Protein AF-A0A7Z1HNT3-F1 (afdb_monomer_lite)

Foldseek 3Di:
DDDDDDDDPDDQDPVNDCVVVVVVPDDDDFKDKDFDFDQDPPPGGPPDTPDIDMDGDDD

Radius of gyration: 22.36 Å; chains: 1; bounding box: 33×50×49 Å

Secondary structure (DSSP, 8-state):
--------SSPPPGGG-SHHHHHHTSPP--EEEEEE-PEETTTEE-S--SEEEEEEPP-

Organism: Salmonella dublin (NCBI:txid98360)

Sequence (59 aa):
YYQFDFTVKYEITETDTRQQDDLDGLPDLKTLSIDVDFIEPGTGPDGDIEHHTEITFQE

pLDDT: mean 88.02, std 10.67, range [53.62, 97.5]

Structure (mmCIF, N/CA/C/O backbone):
data_AF-A0A7Z1HNT3-F1
#
_entry.id   AF-A0A7Z1HNT3-F1
#
loop_
_atom_site.group_PDB
_atom_site.id
_atom_site.type_symbol
_atom_site.label_atom_id
_atom_site.label_alt_id
_atom_site.label_comp_id
_atom_site.label_asym_id
_atom_site.label_entity_id
_atom_site.label_seq_id
_atom_site.pdbx_PDB_ins_code
_atom_site.Cartn_x
_atom_site.Cartn_y
_atom_site.Cartn_z
_atom_site.occupancy
_atom_site.B_iso_or_equiv
_atom_site.auth_seq_id
_atom_site.auth_comp_id
_atom_site.auth_asym_id
_atom_site.auth_atom_id
_atom_site.pdbx_PDB_model_num
ATOM 1 N N . TYR A 1 1 ? 13.782 35.066 24.097 1.00 53.62 1 TYR A N 1
ATOM 2 C CA . TYR A 1 1 ? 13.822 33.618 23.834 1.00 53.62 1 TYR A CA 1
ATOM 3 C C . TYR A 1 1 ? 12.445 33.063 24.133 1.00 53.62 1 TYR A C 1
ATOM 5 O O . TYR A 1 1 ? 12.025 33.154 25.276 1.00 53.62 1 TYR A O 1
ATOM 13 N N . TYR A 1 2 ? 11.719 32.595 23.116 1.00 57.03 2 TYR A N 1
ATOM 14 C CA . TYR A 1 2 ? 10.485 31.832 23.313 1.00 57.03 2 TYR A CA 1
ATOM 15 C C . TYR A 1 2 ? 10.841 30.358 23.146 1.00 57.03 2 TYR A C 1
ATOM 17 O O . TYR A 1 2 ? 11.318 29.962 22.086 1.00 57.03 2 TYR A O 1
ATOM 25 N N . GLN A 1 3 ? 10.667 29.587 24.212 1.00 67.00 3 GLN A N 1
ATOM 26 C CA . GLN A 1 3 ? 10.749 28.135 24.191 1.00 67.00 3 GLN A CA 1
ATOM 27 C C . GLN A 1 3 ? 9.313 27.625 24.272 1.00 67.00 3 GLN A C 1
ATOM 29 O O . GLN A 1 3 ? 8.579 27.992 25.189 1.00 67.00 3 GLN A O 1
ATOM 34 N N . PHE A 1 4 ? 8.893 26.854 23.274 1.00 70.00 4 PHE A N 1
ATOM 35 C CA . PHE A 1 4 ? 7.609 26.168 23.305 1.00 70.00 4 PHE A CA 1
ATOM 36 C C . PHE A 1 4 ? 7.812 24.824 24.001 1.00 70.00 4 PHE A C 1
ATOM 38 O O . PHE A 1 4 ? 8.528 23.970 23.483 1.00 70.00 4 PHE A O 1
ATOM 45 N N . ASP A 1 5 ? 7.187 24.651 25.163 1.00 68.62 5 ASP A N 1
ATOM 46 C CA . ASP A 1 5 ? 7.036 23.339 25.786 1.00 68.62 5 ASP A CA 1
ATOM 47 C C . ASP A 1 5 ? 5.779 22.679 25.222 1.00 68.62 5 ASP A C 1
ATOM 49 O O . ASP A 1 5 ? 4.647 23.052 25.544 1.00 68.62 5 ASP A O 1
ATOM 53 N N . PHE A 1 6 ? 5.976 21.688 24.357 1.00 72.12 6 PHE A N 1
ATOM 54 C CA . PHE A 1 6 ? 4.896 20.813 23.929 1.00 72.12 6 PHE A CA 1
ATOM 55 C C . PHE A 1 6 ? 4.606 19.834 25.065 1.00 72.12 6 PHE A C 1
ATOM 57 O O . PHE A 1 6 ? 5.344 18.880 25.293 1.00 72.12 6 PHE A O 1
ATOM 64 N N . THR A 1 7 ? 3.533 20.094 25.805 1.00 71.06 7 THR A N 1
ATOM 65 C CA . THR A 1 7 ? 3.007 19.184 26.823 1.00 71.06 7 THR A CA 1
ATOM 66 C C . THR A 1 7 ? 1.725 18.549 26.297 1.00 71.06 7 THR A C 1
ATOM 68 O O . THR A 1 7 ? 0.761 19.239 25.963 1.00 71.06 7 THR A O 1
ATOM 71 N N . VAL A 1 8 ? 1.718 17.219 26.18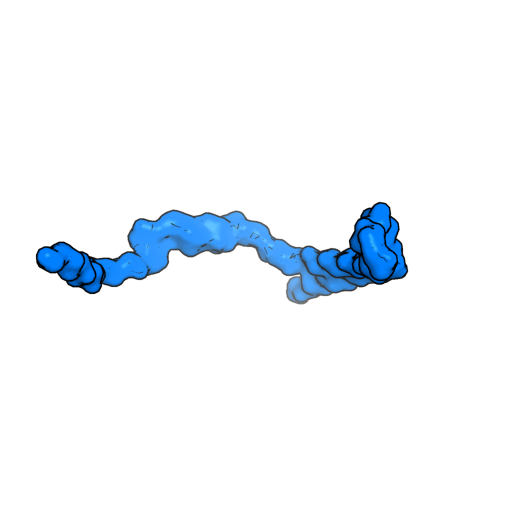9 1.00 70.94 8 VAL A N 1
ATOM 72 C CA . VAL A 1 8 ? 0.513 16.447 25.862 1.00 70.94 8 VAL A CA 1
ATOM 73 C C . VAL A 1 8 ? -0.400 16.477 27.085 1.00 70.94 8 VAL A C 1
ATOM 75 O O . VAL A 1 8 ? -0.040 15.974 28.146 1.00 70.94 8 VAL A O 1
ATOM 78 N N . LYS A 1 9 ? -1.567 17.120 26.961 1.00 74.44 9 LYS A N 1
ATOM 79 C CA . LYS A 1 9 ? -2.531 17.251 28.069 1.00 74.44 9 LYS A CA 1
ATOM 80 C C . LYS A 1 9 ? -3.297 15.957 28.350 1.00 74.44 9 LYS A C 1
ATOM 82 O O . LYS A 1 9 ? -3.750 15.768 29.473 1.00 74.44 9 LYS A O 1
ATOM 87 N N . TYR A 1 10 ? -3.464 15.116 27.338 1.00 75.94 10 TYR A N 1
ATOM 88 C CA . TYR A 1 10 ? -4.097 13.805 27.414 1.00 75.94 10 TYR A CA 1
ATOM 89 C C . TYR A 1 10 ? -3.685 12.986 26.187 1.00 75.94 10 TYR A C 1
ATOM 91 O O . TYR A 1 10 ? -3.401 13.551 25.129 1.00 75.94 10 TYR A O 1
ATOM 99 N N . GLU A 1 11 ? -3.620 11.671 26.352 1.00 83.69 11 GLU A N 1
ATOM 100 C CA . GLU A 1 11 ? -3.406 10.726 25.259 1.00 83.69 11 GLU A CA 1
ATOM 101 C C . GLU A 1 11 ? -4.701 10.605 24.448 1.00 83.69 11 GLU A C 1
ATOM 103 O O . GLU A 1 11 ? -5.778 10.484 25.027 1.00 83.69 11 GLU A O 1
ATOM 108 N N . ILE A 1 12 ? -4.600 10.701 23.122 1.00 83.62 12 ILE A N 1
ATOM 109 C CA . ILE A 1 12 ? -5.721 10.448 22.211 1.00 83.62 12 ILE A CA 1
ATOM 110 C C . ILE A 1 12 ? -5.736 8.947 21.951 1.00 83.62 12 ILE A C 1
ATOM 112 O O . ILE A 1 12 ? -4.734 8.392 21.501 1.00 83.62 12 ILE A O 1
ATOM 116 N N . THR A 1 13 ? -6.861 8.308 22.233 1.00 85.88 13 THR A N 1
ATOM 117 C CA . THR A 1 13 ? -7.085 6.882 21.994 1.00 85.88 13 THR A CA 1
ATOM 118 C C . THR A 1 13 ? -7.896 6.672 20.718 1.00 85.88 13 THR A C 1
ATOM 120 O O . THR A 1 13 ? -8.454 7.616 20.159 1.00 85.88 13 THR A O 1
ATOM 123 N N . GLU A 1 14 ? -8.011 5.425 20.262 1.00 85.38 14 GLU A N 1
ATOM 124 C CA . GLU A 1 14 ? -8.845 5.074 19.104 1.00 85.38 14 GLU A CA 1
ATOM 125 C C . GLU A 1 14 ? -10.283 5.590 19.261 1.00 85.38 14 GLU A C 1
ATOM 127 O O . GLU A 1 14 ? -10.824 6.161 18.320 1.00 85.38 14 GLU A O 1
ATOM 132 N N . THR A 1 15 ? -10.848 5.513 20.475 1.00 86.38 15 THR A N 1
ATOM 133 C CA . THR A 1 15 ? -12.220 5.965 20.786 1.00 86.38 15 THR A CA 1
ATOM 134 C C . THR A 1 15 ? -12.437 7.473 20.668 1.00 86.38 15 THR A C 1
ATOM 136 O O . THR A 1 15 ? -13.571 7.928 20.530 1.00 86.38 15 THR A O 1
ATOM 139 N N . ASP A 1 16 ? -11.359 8.256 20.701 1.00 88.94 16 ASP A N 1
ATOM 140 C CA . ASP A 1 16 ? -11.409 9.708 20.541 1.00 88.94 16 ASP A CA 1
ATOM 141 C C . ASP A 1 16 ? -11.426 10.121 19.059 1.00 88.94 16 ASP A C 1
ATOM 143 O O . ASP A 1 16 ? -11.559 11.307 18.739 1.00 88.94 16 ASP A O 1
ATOM 147 N N . THR A 1 17 ? -11.272 9.163 18.135 1.00 86.69 17 THR A N 1
ATOM 148 C CA . THR A 1 17 ? -11.113 9.424 16.704 1.00 86.69 17 THR A CA 1
ATOM 149 C C . THR A 1 17 ? -12.041 8.563 15.855 1.00 86.69 17 THR A C 1
ATOM 151 O O . THR A 1 17 ? -12.334 7.422 16.173 1.00 86.69 17 THR A O 1
ATOM 154 N N . ARG A 1 18 ? -12.440 9.085 14.692 1.00 92.75 18 ARG A N 1
ATOM 155 C CA . ARG A 1 18 ? -13.190 8.311 13.688 1.00 92.75 18 ARG A CA 1
ATOM 156 C C . ARG A 1 18 ? -12.313 7.335 12.894 1.00 92.75 18 ARG A C 1
ATOM 158 O O . ARG A 1 18 ? -12.820 6.604 12.058 1.00 92.75 18 ARG A O 1
ATOM 165 N N . GLN A 1 19 ? -10.991 7.380 13.070 1.00 91.44 19 GLN A N 1
ATOM 166 C CA . GLN A 1 19 ? -10.061 6.710 12.158 1.00 91.44 19 GLN A CA 1
ATOM 167 C C . GLN A 1 19 ? -10.215 5.193 12.216 1.00 91.44 19 GLN A C 1
ATOM 169 O O . GLN A 1 19 ? -10.234 4.560 11.167 1.00 91.44 19 GLN A O 1
ATOM 174 N N . GLN A 1 20 ? -10.372 4.630 13.417 1.00 90.12 20 GLN A N 1
ATOM 175 C CA . GLN A 1 20 ? -10.542 3.189 13.567 1.00 90.12 20 GLN A CA 1
ATOM 176 C C . GLN A 1 20 ? -11.897 2.724 13.020 1.00 90.12 20 GLN A C 1
ATOM 178 O O . GLN A 1 20 ? -11.925 1.798 12.221 1.00 90.12 20 GLN A O 1
ATOM 183 N N . ASP A 1 21 ? -12.987 3.440 13.323 1.00 93.12 21 ASP A N 1
ATOM 184 C CA . ASP A 1 21 ? -14.316 3.159 12.753 1.00 93.12 21 ASP A CA 1
ATOM 185 C C . ASP A 1 21 ? -14.313 3.205 11.212 1.00 93.12 21 ASP A C 1
ATOM 187 O O . ASP A 1 21 ? -14.951 2.387 10.550 1.00 93.12 21 ASP A O 1
ATOM 191 N N . ASP A 1 22 ? -13.593 4.169 10.627 1.00 94.06 22 ASP A N 1
ATOM 192 C CA . ASP A 1 22 ? -13.460 4.300 9.175 1.00 94.06 22 ASP A CA 1
ATOM 193 C C . ASP A 1 22 ? -12.657 3.144 8.565 1.00 94.06 22 ASP A C 1
ATOM 195 O O . ASP A 1 22 ? -13.012 2.675 7.485 1.00 94.06 22 ASP A O 1
ATOM 199 N N . LEU A 1 23 ? -11.589 2.693 9.236 1.00 91.94 23 LEU A N 1
ATOM 200 C CA . LEU A 1 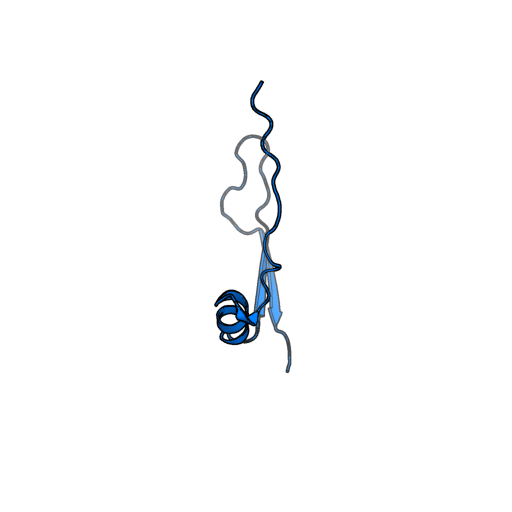23 ? -10.775 1.552 8.807 1.00 91.94 23 LEU A CA 1
ATOM 201 C C . LEU A 1 23 ? -11.557 0.239 8.906 1.00 91.94 23 LEU A C 1
ATOM 203 O O . LEU A 1 23 ? -11.536 -0.544 7.959 1.00 91.94 23 LEU A O 1
ATOM 207 N N . ASP A 1 24 ? -12.288 0.036 10.001 1.00 91.31 24 ASP A N 1
ATOM 208 C CA . ASP A 1 24 ? -13.123 -1.148 10.235 1.00 91.31 24 ASP A CA 1
ATOM 209 C C . ASP A 1 24 ? -14.312 -1.220 9.259 1.00 91.31 24 ASP A C 1
ATOM 211 O O . ASP A 1 24 ? -14.848 -2.295 8.991 1.00 91.31 24 ASP A O 1
ATOM 215 N N . GLY A 1 25 ? -14.734 -0.076 8.709 1.00 93.56 25 GLY A N 1
ATOM 216 C CA . GLY A 1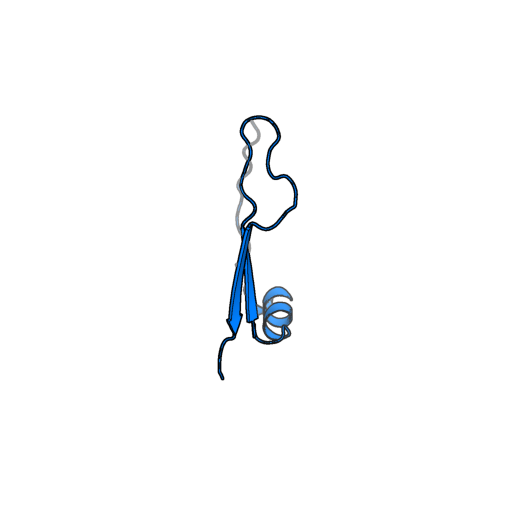 25 ? -15.774 0.011 7.686 1.00 93.56 25 GLY A CA 1
ATOM 217 C C . GLY A 1 25 ? -15.303 -0.294 6.260 1.00 93.56 25 GLY A C 1
ATOM 218 O O . GLY A 1 25 ? -16.138 -0.362 5.350 1.00 93.56 25 GLY A O 1
ATOM 219 N N . L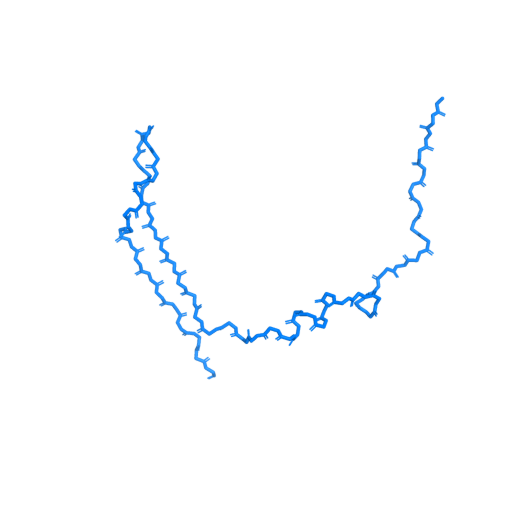EU A 1 26 ? -13.996 -0.450 6.027 1.00 93.88 26 LEU A N 1
ATOM 220 C CA . LEU A 1 26 ? -13.473 -0.788 4.705 1.00 93.88 26 LEU A CA 1
ATOM 221 C C . LEU A 1 26 ? -13.741 -2.265 4.379 1.00 93.88 26 LEU A C 1
ATOM 223 O O . LEU A 1 26 ? -13.646 -3.125 5.251 1.00 93.88 26 LEU A O 1
ATOM 227 N N . PRO A 1 27 ? -14.066 -2.594 3.117 1.00 92.94 27 PRO A N 1
ATOM 228 C CA . PRO A 1 27 ? -14.153 -3.985 2.700 1.00 92.94 27 PRO A CA 1
ATOM 229 C C . PRO A 1 27 ? -12.773 -4.649 2.755 1.00 92.94 27 PRO A C 1
ATOM 231 O O . PRO A 1 27 ? -11.757 -4.003 2.492 1.00 92.94 27 PRO A O 1
ATOM 234 N N . ASP A 1 28 ? -12.756 -5.959 2.998 1.00 92.06 28 ASP A N 1
ATOM 235 C CA . ASP A 1 28 ? -11.521 -6.742 2.977 1.00 92.06 28 ASP A CA 1
ATOM 236 C C . ASP A 1 28 ? -10.775 -6.601 1.642 1.00 92.06 28 ASP A C 1
ATOM 238 O O . ASP A 1 28 ? -11.375 -6.584 0.558 1.00 92.06 28 ASP A O 1
ATOM 242 N N . LEU A 1 29 ? -9.442 -6.545 1.714 1.00 92.56 29 LEU A N 1
ATOM 243 C CA . LEU A 1 29 ? -8.584 -6.543 0.534 1.00 92.56 29 LEU A CA 1
ATOM 244 C C . LEU A 1 29 ? -8.652 -7.910 -0.158 1.00 92.56 29 LEU A C 1
ATOM 246 O O . LEU A 1 29 ? -8.075 -8.887 0.310 1.00 92.56 29 LEU A O 1
ATOM 250 N N . LYS A 1 30 ? -9.324 -7.970 -1.309 1.00 94.25 30 LYS A N 1
ATOM 251 C CA . LYS A 1 30 ? -9.524 -9.227 -2.055 1.00 94.25 30 LYS A CA 1
ATOM 252 C C . LYS A 1 30 ? -8.440 -9.511 -3.081 1.00 94.25 30 LYS A C 1
ATOM 254 O O . LYS A 1 30 ? -8.157 -10.664 -3.402 1.00 94.25 30 LYS A O 1
ATOM 259 N N . THR A 1 31 ? -7.867 -8.468 -3.669 1.00 95.75 31 THR A N 1
ATOM 260 C CA . THR A 1 31 ? -6.933 -8.613 -4.786 1.00 95.75 31 THR A CA 1
ATOM 261 C C . THR A 1 31 ? -5.896 -7.508 -4.747 1.00 95.75 31 THR A C 1
ATOM 263 O O . THR A 1 31 ? -6.232 -6.340 -4.562 1.00 95.75 31 THR A O 1
ATOM 266 N N . LEU A 1 32 ? -4.639 -7.897 -4.925 1.00 95.50 32 LEU A N 1
ATOM 267 C CA . LEU A 1 32 ? -3.515 -7.000 -5.138 1.00 95.50 32 LEU A CA 1
ATOM 268 C C . LEU A 1 32 ? -3.060 -7.145 -6.592 1.00 95.50 32 LEU A C 1
ATOM 270 O O . LEU A 1 32 ? -2.650 -8.234 -6.988 1.00 95.50 32 LEU A O 1
ATOM 274 N N . SER A 1 33 ? -3.123 -6.057 -7.358 1.00 96.69 33 SER A N 1
ATOM 275 C CA . SER A 1 33 ? -2.502 -5.962 -8.683 1.00 96.69 33 SER A CA 1
ATOM 276 C C . SER A 1 33 ? -1.176 -5.223 -8.566 1.00 96.69 33 SER A C 1
ATOM 278 O O . SER A 1 33 ? -1.088 -4.217 -7.857 1.00 96.69 33 SER A O 1
ATOM 280 N N . ILE A 1 34 ? -0.151 -5.729 -9.242 1.00 97.00 34 ILE A N 1
ATOM 281 C CA . ILE A 1 34 ? 1.159 -5.095 -9.349 1.00 97.00 34 ILE A CA 1
ATOM 282 C C . ILE A 1 34 ? 1.478 -4.962 -10.832 1.00 97.00 34 ILE A C 1
ATOM 284 O O . ILE A 1 34 ? 1.636 -5.965 -11.531 1.00 97.00 34 ILE A O 1
ATOM 288 N N . ASP A 1 35 ? 1.623 -3.714 -11.256 1.00 97.31 35 ASP A N 1
ATOM 289 C CA . ASP A 1 35 ? 2.055 -3.335 -12.592 1.00 97.31 35 ASP A CA 1
ATOM 290 C C . ASP A 1 35 ? 3.484 -2.795 -12.512 1.00 97.31 35 ASP A C 1
ATOM 292 O O . ASP A 1 35 ? 3.805 -1.972 -11.648 1.00 97.31 35 ASP A O 1
ATOM 296 N N . VAL A 1 36 ? 4.356 -3.290 -13.384 1.00 95.88 36 VAL A N 1
ATOM 297 C CA . VAL A 1 36 ? 5.744 -2.847 -13.507 1.00 95.88 36 VAL A CA 1
ATOM 298 C C . VAL A 1 36 ? 5.918 -2.205 -14.871 1.00 95.88 36 VAL A C 1
ATOM 300 O O . VAL A 1 36 ? 5.729 -2.875 -15.884 1.00 95.88 36 VAL A O 1
ATOM 303 N N . ASP A 1 37 ? 6.290 -0.931 -14.827 1.00 96.06 37 ASP A N 1
ATOM 304 C CA . ASP A 1 37 ? 6.691 -0.088 -15.951 1.00 96.06 37 ASP A CA 1
ATOM 305 C C . ASP A 1 37 ? 8.203 0.152 -15.834 1.00 96.06 37 ASP A C 1
ATOM 307 O O . ASP A 1 37 ? 8.712 0.580 -14.780 1.00 96.06 37 ASP A O 1
ATOM 311 N N . PHE A 1 38 ? 8.946 -0.217 -16.868 1.00 94.50 38 PHE A N 1
ATOM 312 C CA . PHE A 1 38 ? 10.384 -0.058 -16.911 1.00 94.50 38 PHE A CA 1
ATOM 313 C C . PHE A 1 38 ? 10.781 1.383 -17.207 1.00 94.50 38 PHE A C 1
ATOM 315 O O . PHE A 1 38 ? 10.350 2.035 -18.146 1.00 94.50 38 PHE A O 1
ATOM 322 N N . ILE A 1 39 ? 11.741 1.870 -16.424 1.00 93.50 39 ILE A N 1
ATOM 323 C CA . ILE A 1 39 ? 12.262 3.216 -16.613 1.00 93.50 39 ILE A CA 1
ATOM 324 C C . ILE A 1 39 ? 13.280 3.221 -17.751 1.00 93.50 39 ILE A C 1
ATOM 326 O O . ILE A 1 39 ? 14.365 2.639 -17.630 1.00 93.50 39 ILE A O 1
ATOM 330 N N . GLU A 1 40 ? 12.992 3.991 -18.797 1.00 88.88 40 GLU A N 1
ATOM 331 C CA . GLU A 1 40 ? 13.999 4.373 -19.774 1.00 88.88 40 GLU A CA 1
ATOM 332 C C . GLU A 1 40 ? 14.915 5.474 -19.208 1.00 88.88 40 GLU A C 1
ATOM 334 O O . GLU A 1 40 ? 14.447 6.501 -18.690 1.00 88.88 40 GLU A O 1
ATOM 339 N N . PRO A 1 41 ? 16.250 5.320 -19.302 1.00 89.62 41 PRO A N 1
ATOM 340 C CA . PRO A 1 41 ? 17.178 6.343 -18.843 1.00 89.62 41 PRO A CA 1
ATOM 341 C C . PRO A 1 41 ? 16.963 7.693 -19.544 1.00 89.62 41 PRO A C 1
ATOM 343 O O . PRO A 1 41 ? 17.248 7.854 -20.728 1.00 89.62 41 PRO A O 1
ATOM 346 N N . GLY A 1 42 ? 16.543 8.698 -18.774 1.00 89.69 42 GLY A N 1
ATOM 347 C CA . GLY A 1 42 ? 16.405 10.090 -19.219 1.00 89.69 42 GLY A CA 1
ATOM 348 C C . GLY A 1 42 ? 14.982 10.514 -19.587 1.00 89.69 42 GLY A C 1
ATOM 349 O O . GLY A 1 42 ? 14.677 11.699 -19.471 1.00 89.69 42 GLY A O 1
ATOM 350 N N . THR A 1 43 ? 14.116 9.575 -19.959 1.00 90.50 43 THR A N 1
ATOM 351 C CA . THR A 1 43 ? 12.703 9.816 -20.299 1.00 90.50 43 THR A CA 1
ATOM 352 C C . THR A 1 43 ? 11.750 9.394 -19.186 1.00 90.50 43 THR A C 1
ATOM 354 O O . THR A 1 43 ? 10.694 10.008 -19.050 1.00 90.50 43 THR A O 1
ATOM 357 N N . GLY A 1 44 ? 12.167 8.465 -18.317 1.00 91.94 44 GLY A N 1
ATOM 358 C CA . GLY A 1 44 ? 11.322 7.959 -17.240 1.00 91.94 44 GLY A CA 1
ATOM 359 C C . GLY A 1 44 ? 10.520 6.723 -17.670 1.00 91.94 44 GLY A C 1
ATOM 360 O O . GLY A 1 44 ? 10.871 6.112 -18.677 1.00 91.94 44 GLY A O 1
ATOM 361 N N . PRO A 1 45 ? 9.493 6.341 -16.895 1.00 94.31 45 PRO A N 1
ATOM 362 C CA . PRO A 1 45 ? 8.498 5.360 -17.328 1.00 94.31 45 PRO A CA 1
ATOM 363 C C . PRO A 1 45 ? 7.725 5.881 -18.547 1.00 94.31 45 PRO A C 1
ATOM 365 O O . PRO A 1 45 ? 7.447 7.086 -18.626 1.00 94.31 45 PRO A O 1
ATOM 368 N N . ASP A 1 46 ? 7.389 5.004 -19.487 1.00 94.00 46 ASP A N 1
ATOM 369 C CA . ASP A 1 46 ? 6.678 5.367 -20.720 1.00 94.00 46 ASP A CA 1
ATOM 370 C C . ASP A 1 46 ? 5.152 5.175 -20.622 1.00 94.00 46 ASP A C 1
ATOM 372 O O . ASP A 1 46 ? 4.406 5.703 -21.456 1.00 94.00 46 ASP A O 1
ATOM 376 N N . GLY A 1 47 ? 4.679 4.547 -19.542 1.00 93.88 47 GLY A N 1
ATOM 377 C CA . GLY A 1 47 ? 3.275 4.258 -19.279 1.00 93.88 47 GLY A CA 1
ATOM 378 C C . GLY A 1 47 ? 2.806 2.911 -19.828 1.00 93.88 47 GLY A C 1
ATOM 379 O O . GLY A 1 47 ? 1.643 2.560 -19.596 1.00 93.88 47 GLY A O 1
ATOM 380 N N . ASP A 1 48 ? 3.665 2.169 -20.530 1.00 95.56 48 ASP A N 1
ATOM 381 C CA . ASP A 1 48 ? 3.396 0.811 -20.981 1.00 95.56 48 ASP A CA 1
ATOM 382 C C . ASP A 1 48 ? 3.843 -0.186 -19.895 1.00 95.56 48 ASP A C 1
ATOM 384 O O . ASP A 1 48 ? 4.948 -0.144 -19.369 1.00 95.56 48 ASP A O 1
ATOM 388 N N . ILE A 1 49 ? 2.954 -1.105 -19.509 1.00 96.94 49 ILE A N 1
ATOM 389 C CA . ILE A 1 49 ? 3.246 -2.089 -18.456 1.00 96.94 49 ILE A CA 1
ATOM 390 C C . ILE A 1 49 ? 3.910 -3.324 -19.070 1.00 96.94 49 ILE A C 1
ATOM 392 O O . ILE A 1 49 ? 3.258 -4.082 -19.795 1.00 96.94 49 ILE A O 1
ATOM 396 N N . GLU A 1 50 ? 5.172 -3.598 -18.737 1.00 97.50 50 GLU A N 1
ATOM 397 C CA . GLU A 1 50 ? 5.855 -4.815 -19.193 1.00 97.50 50 GLU A CA 1
ATOM 398 C C . GLU A 1 50 ? 5.447 -6.051 -18.402 1.00 97.50 50 GLU A C 1
ATOM 400 O O . GLU A 1 50 ? 5.403 -7.165 -18.945 1.00 97.50 50 GLU A O 1
ATOM 405 N N . HIS A 1 51 ? 5.170 -5.883 -17.109 1.00 96.75 51 HIS A N 1
ATOM 406 C CA . HIS A 1 51 ? 4.771 -6.987 -16.248 1.00 96.75 51 HIS A CA 1
ATOM 407 C C . HIS A 1 51 ? 3.559 -6.638 -15.407 1.00 96.75 51 HIS A C 1
ATOM 409 O O . HIS A 1 51 ? 3.557 -5.671 -14.655 1.00 96.75 51 HIS A O 1
ATOM 415 N N . HIS A 1 52 ? 2.567 -7.513 -15.488 1.00 97.44 52 HIS A N 1
ATOM 416 C CA . HIS A 1 52 ? 1.361 -7.464 -14.689 1.00 97.44 52 HIS A CA 1
ATOM 417 C C . HIS A 1 52 ? 1.246 -8.766 -13.901 1.00 97.44 52 HIS A C 1
ATOM 419 O O . HIS A 1 52 ? 1.362 -9.861 -14.464 1.00 97.44 52 HIS A O 1
ATOM 425 N N . THR A 1 53 ? 1.032 -8.653 -12.595 1.00 96.94 53 THR A N 1
ATOM 426 C CA . THR A 1 53 ? 0.739 -9.798 -11.736 1.00 96.94 53 THR A CA 1
ATOM 427 C C . THR A 1 53 ? -0.400 -9.469 -10.791 1.00 96.94 53 THR A C 1
ATOM 429 O O . THR A 1 53 ? -0.429 -8.411 -10.168 1.00 96.94 53 THR A O 1
ATOM 432 N N . GLU A 1 54 ? -1.302 -10.428 -10.621 1.00 97.00 54 GLU A N 1
ATOM 433 C CA . GLU A 1 54 ? -2.411 -10.334 -9.680 1.00 97.00 54 GLU A CA 1
ATOM 434 C C . GLU A 1 54 ? -2.303 -11.427 -8.626 1.00 97.00 54 GLU A C 1
ATOM 436 O O . GLU A 1 54 ? -1.984 -12.584 -8.913 1.00 97.00 54 GLU A O 1
ATOM 441 N N . ILE A 1 55 ? -2.585 -11.047 -7.386 1.00 96.19 55 ILE A N 1
ATOM 442 C CA . ILE A 1 55 ? -2.687 -11.955 -6.253 1.00 96.19 55 ILE A CA 1
ATOM 443 C C . ILE A 1 55 ? -4.096 -11.818 -5.699 1.00 96.19 55 ILE A C 1
ATOM 445 O O . ILE A 1 55 ? -4.448 -10.798 -5.107 1.00 96.19 55 ILE A O 1
ATOM 449 N N . THR A 1 56 ? -4.904 -12.857 -5.883 1.00 96.75 56 THR A N 1
ATOM 450 C CA . THR A 1 56 ? -6.217 -12.969 -5.247 1.00 96.75 56 THR A CA 1
ATOM 451 C C . THR A 1 56 ? -6.065 -13.679 -3.908 1.00 96.75 56 THR A C 1
ATOM 453 O O . THR A 1 56 ? -5.594 -14.818 -3.856 1.00 96.75 56 THR A O 1
ATOM 456 N N . PHE A 1 57 ? -6.473 -13.020 -2.827 1.00 93.19 57 PHE A N 1
ATOM 457 C CA . PHE A 1 57 ? -6.504 -13.628 -1.502 1.00 93.19 57 PHE A CA 1
ATOM 458 C C . PHE A 1 57 ? -7.738 -14.535 -1.415 1.00 93.19 57 PHE A C 1
ATOM 460 O O . PHE A 1 57 ? -8.860 -14.087 -1.649 1.00 93.19 57 PHE A O 1
ATOM 467 N N . GLN A 1 58 ? -7.518 -15.829 -1.169 1.00 82.12 58 GLN A N 1
ATOM 468 C CA . GLN A 1 58 ? -8.598 -16.791 -0.929 1.00 82.12 58 GLN A CA 1
ATOM 469 C C . GLN A 1 58 ? -9.069 -16.651 0.523 1.00 82.12 58 GLN A C 1
ATOM 471 O O . GLN A 1 58 ? -8.234 -16.446 1.405 1.00 82.12 58 GLN A O 1
ATOM 476 N N . GLU A 1 59 ? -10.385 -16.737 0.736 1.00 66.19 59 GLU A N 1
ATOM 477 C CA . GLU A 1 59 ? -11.015 -16.751 2.068 1.00 66.19 59 GLU A CA 1
ATOM 478 C C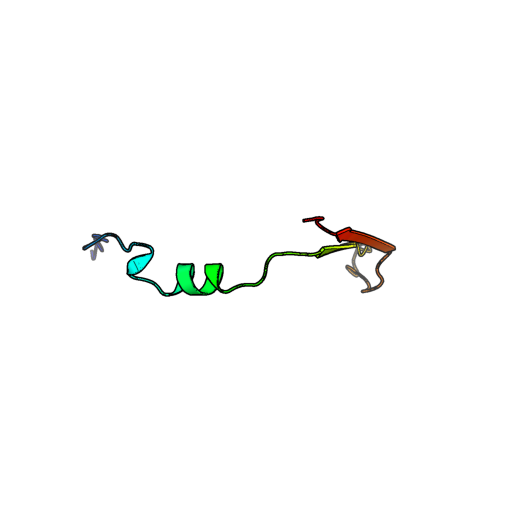 . GLU A 1 59 ? -10.610 -17.977 2.901 1.00 66.19 59 GLU A C 1
ATOM 480 O O . GLU A 1 59 ? -10.495 -19.086 2.323 1.00 66.19 59 GLU A O 1
#

=== Feature glossary ===
A reading guide for the features in this record.

Start from the sequence.

  · This is the polypeptide sequence — one letter per residue, N-terminus first. Length ranges from a few dozen residues for small domains to over a thousand for large multi-domain proteins.

Fold it, and you get atomic coordinates and the backbone conformation that goes with them.

  · Structure coordinates are given as an mmCIF _atom_site loop: one row per atom with element, residue name, chain id, sequence number, and x/y/z position in Å. Only the four main-chain atoms per residue are included here; side chains are omitted to keep the record compact.

  · Backbone dihedral angles. Every residue except chain termini has a φ (preceding-C → N → Cα → C) and a ψ (N → Cα → C → next-N). They are reported in degrees following the IUPAC sign convention. Secondary structure is essentially a statement about which (φ, ψ) basin each residue occupies.

  · The SS8 string is DSSP's per-residue secondary-structure call. α-helix (H) means an i→i+4 H-bond ladder; β-strand (E) means the residue participates in a β-sheet; 3₁₀ (G) and π (I) are tighter and wider helices; T/S are turns/bends; '-' is loop.

  · SS3 is a coarse helix/strand/coil call (letters a/b/c) made by the P-SEA algorithm from inter-Cα distances and dihedrals. It is less detailed than DSSP but needs only Cα positions.

Summarize the fold with a handful of shape descriptors and a per-residue structural alphabet.

  · Radius of gyration (Rg) is the root-mean-square distance of Cα atoms from their centroid — a single number for overall size and compactness. A globular domain of N residues has Rg ≈ 2.2·N^0.38 Å; an extended or disordered chain has a much larger Rg. The Cα contact count is the number of residue pairs whose Cα atoms are within 8 Å and are more than four positions apart in sequence — a standard proxy for tertiary packing density. The bounding box is the smallest axis-aligned box enclosing all Cα atoms.

  · The Foldseek 3Di string encodes local tertiary geometry as a 20-letter al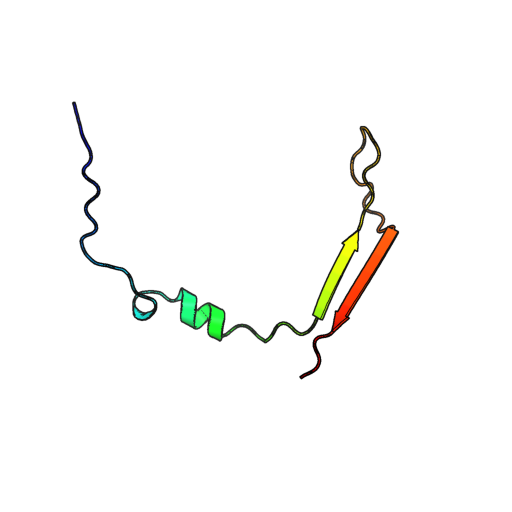phabet — one character per residue — derived from the relative positions of nearby Cα atoms. Unlike the amino-acid sequence, 3Di is a direct function of the 3D structure, so two proteins with the same fold have similar 3Di strings even at low sequence identity.

  · Solvent-accessible surface area (SASA) is the area in Å² traced out by the centre of a 1.4 Å probe sphere (a water molecule) rolled over the protein's van der Waals surface (Shrake–Rupley / Lee–Richards construction). Buried residues have near-zero SASA; fully exposed residues can exceed 200 Å². The total SASA scales roughly with the number of surface residues.

Ask how reliable the model is.

  · pLDDT (predicted Local Distance Difference Test) is AlphaFold's per-residue confidence score, ranging from 0 to 100. Values above 90 indicate high confidence (typically well-packed cores); 70–90 is confident; 50–70 low confidence; below 50 usually means the region is disordered or the prediction is unreliable there. AlphaFold stores pLDDT in the mmCIF B-factor column.

  · B-factor (Debye–Waller factor) reflects atomic displacement in the crystal lattice. It is an experimental observable (units Å²), not a prediction; low values mean the atom is pinned down, high values mean it moves or is heterogeneous across the crystal.

  · Predicted Aligned Error (PAE) is an AlphaFold confidence matrix: entry (i, j) is the expected error in the position of residue j, in ångströms, when the prediction is superimposed on the true structure at residue i. Low PAE within a block of residues means that block is internally rigid and well-predicted; high PAE between two blocks means their relative placement is uncertain even if each block individually is confident.

Place it in context: what it resembles, what it is annotated as, and how it looks.

  · Nearest PDB neighbors are the top structural matches found by Foldseek when searching this structure against the entire Protein Data Bank. Each hit reports a TM-score (0 to 1; >0.5 almost always implies the same fold) and an E-value. These are *structural* homologs — they may share no detectable sequence similarity.

  · Functional annotations link the protein to curated databases. InterPro entries identify conserved domains and families by matching the sequence against member-database signatures (Pfam, PROSITE, CDD, …). Gene Ontology (GO) terms describe molecular function, biological process, and cellular component in a controlled vocabulary. CATH places the structure in a hierarchical fold classification (Class/Architecture/Topology/Homologous-superfamily). The organism is the source species.

  · Three diagnostic plots accompany the record. The Cα contact map visualizes the tertiary structure as a 2D adjacency matrix (8 Å cutoff, sequence-local contacts suppressed). The Ramachandran plot shows the distribution of backbone (φ, ψ) torsions, with points in the α and β basins reflecting secondary structure content. The PAE plot shows AlphaFold's inter-residue confidence as a color matrix.

  · Six rendered views show the 3D structure from the faces of a cube — i.e. along ±x, ±y, ±z. Rendering representation is drawn randomly per protein from cartoon (secondary-structure ribbons), sticks (backbone bonds), or molecular surface; coloring is either N→C rainbow (blue at the N-terminus through red at the C-terminus) or one color per chain.